Protein AF-A0A2E7TLQ9-F1 (afdb_monomer_lite)

Foldseek 3Di:
DQFDLVNDFFDADPNDGDHDDSVVSRVVSVVVRVVVVVCVVCVLVVQLVVQDDDPVVLVVQVVVCVVPVDCRNVVSSVVSCVVRPD

Sequence (86 aa):
MTYTKNDVAPKIVNGEPVELSDADKQIIADQWNANQEAAQANQWKHQRLAAYASVGDQLDMQYWDSVNGTRTWLDHVEAVKEAYPK

pLDDT: mean 95.08, std 4.11, range [73.81, 98.75]

Radius of gyration: 23.04 Å; chains: 1; bounding box: 39×17×68 Å

Secondary structure (DSSP, 8-state):
----GGG-PPEEETTEEEPPPHHHHHHHHHHHHHHHHHHHHHHHHHHHHHHSPPHHHHHHHHHHHHHHT--HHHHHHHHHHHHS--

Structure (mmCIF, N/CA/C/O backbone):
data_AF-A0A2E7TLQ9-F1
#
_entry.id   AF-A0A2E7TLQ9-F1
#
loop_
_atom_site.group_PDB
_atom_site.id
_atom_site.type_symbol
_atom_site.label_atom_id
_atom_site.label_alt_id
_atom_site.label_comp_id
_atom_site.label_asym_id
_atom_site.label_entity_id
_atom_site.label_seq_id
_atom_site.pdbx_PDB_ins_code
_atom_site.Cartn_x
_atom_site.Cartn_y
_atom_site.Cartn_z
_atom_site.occupancy
_atom_site.B_iso_or_equiv
_atom_site.auth_seq_id
_atom_site.auth_comp_id
_atom_site.auth_asym_id
_atom_site.auth_atom_id
_atom_site.pdbx_PDB_model_num
ATOM 1 N N . MET A 1 1 ? 9.874 -10.609 -10.970 1.00 73.81 1 MET A N 1
ATOM 2 C CA . MET A 1 1 ? 10.367 -10.933 -12.326 1.00 73.81 1 MET A CA 1
ATOM 3 C C . MET A 1 1 ? 11.366 -9.859 -12.702 1.00 73.81 1 MET A C 1
ATOM 5 O O . MET A 1 1 ? 11.089 -8.706 -12.403 1.00 73.81 1 MET A O 1
ATOM 9 N N . THR A 1 2 ? 12.513 -10.232 -13.262 1.00 89.62 2 THR A N 1
ATOM 10 C CA . THR A 1 2 ? 13.581 -9.292 -13.628 1.00 89.62 2 THR A CA 1
ATOM 11 C C . THR A 1 2 ? 13.595 -9.153 -15.141 1.00 89.62 2 THR A C 1
ATOM 13 O O . THR A 1 2 ? 13.643 -10.162 -15.839 1.00 89.62 2 THR A O 1
ATOM 16 N N . TYR A 1 3 ? 13.518 -7.922 -15.630 1.00 93.81 3 TYR A N 1
ATOM 17 C CA . TYR A 1 3 ? 13.593 -7.604 -17.049 1.00 93.81 3 TYR A CA 1
ATOM 18 C C . TYR A 1 3 ? 15.037 -7.677 -17.530 1.00 93.81 3 TYR A C 1
ATOM 20 O O . TYR A 1 3 ? 15.971 -7.283 -16.827 1.00 93.81 3 TYR A O 1
ATOM 28 N N . THR A 1 4 ? 15.201 -8.154 -18.752 1.00 96.00 4 THR A N 1
ATOM 29 C CA . THR A 1 4 ? 16.463 -8.250 -19.474 1.00 96.00 4 THR A CA 1
ATOM 30 C C . THR A 1 4 ? 16.376 -7.453 -20.771 1.00 96.00 4 THR A C 1
ATOM 32 O O . THR A 1 4 ? 15.291 -7.118 -21.246 1.00 96.00 4 THR A O 1
ATOM 35 N N . LYS A 1 5 ? 17.522 -7.198 -21.411 1.00 94.31 5 LYS A N 1
ATOM 36 C CA . LYS A 1 5 ? 17.560 -6.540 -22.727 1.00 94.31 5 LYS A CA 1
ATOM 37 C C . LYS A 1 5 ? 16.737 -7.263 -23.808 1.00 94.31 5 LYS A C 1
ATOM 39 O O . LYS A 1 5 ? 16.317 -6.626 -24.768 1.00 94.31 5 LYS A O 1
ATOM 44 N N . ASN A 1 6 ? 16.496 -8.569 -23.652 1.00 93.75 6 ASN A N 1
ATOM 45 C CA . ASN A 1 6 ? 15.709 -9.369 -24.597 1.00 93.75 6 ASN A CA 1
ATOM 46 C C . ASN A 1 6 ? 14.197 -9.131 -24.459 1.00 93.75 6 ASN A C 1
ATOM 48 O O . ASN A 1 6 ? 13.453 -9.453 -25.379 1.00 93.75 6 ASN A O 1
ATOM 52 N N . ASP A 1 7 ? 13.754 -8.553 -23.339 1.00 94.56 7 ASP A N 1
ATOM 53 C CA . ASP A 1 7 ? 12.351 -8.201 -23.103 1.00 94.56 7 ASP A CA 1
ATOM 54 C C . ASP A 1 7 ? 11.988 -6.835 -23.719 1.00 94.56 7 ASP A C 1
ATOM 56 O O . ASP A 1 7 ? 10.816 -6.458 -23.770 1.00 94.56 7 ASP A O 1
ATOM 60 N N . VAL A 1 8 ? 12.984 -6.073 -24.190 1.00 94.75 8 VAL A N 1
ATOM 61 C CA . VAL A 1 8 ? 12.793 -4.733 -24.754 1.00 94.75 8 VAL A CA 1
ATOM 62 C C . VAL A 1 8 ? 12.426 -4.815 -26.233 1.00 94.75 8 VAL A C 1
ATOM 64 O O . VAL A 1 8 ? 13.233 -5.217 -27.074 1.00 94.75 8 VAL A O 1
ATOM 67 N N . ALA A 1 9 ? 11.207 -4.381 -26.553 1.00 93.88 9 ALA A N 1
ATOM 68 C CA . ALA A 1 9 ? 10.711 -4.312 -27.921 1.00 93.88 9 ALA A CA 1
ATOM 69 C C . ALA A 1 9 ? 11.448 -3.242 -28.759 1.00 93.88 9 ALA A C 1
ATOM 71 O O . ALA A 1 9 ? 11.895 -2.225 -28.215 1.00 93.88 9 ALA A O 1
ATOM 72 N N . PRO A 1 10 ? 11.549 -3.428 -30.088 1.00 92.94 10 PRO A N 1
ATOM 73 C CA . PRO A 1 10 ? 12.087 -2.413 -30.986 1.00 92.94 10 PRO A CA 1
ATOM 74 C C . PRO A 1 10 ? 11.238 -1.137 -30.981 1.00 92.94 10 PRO A C 1
ATOM 76 O O . PRO A 1 10 ? 10.037 -1.146 -30.69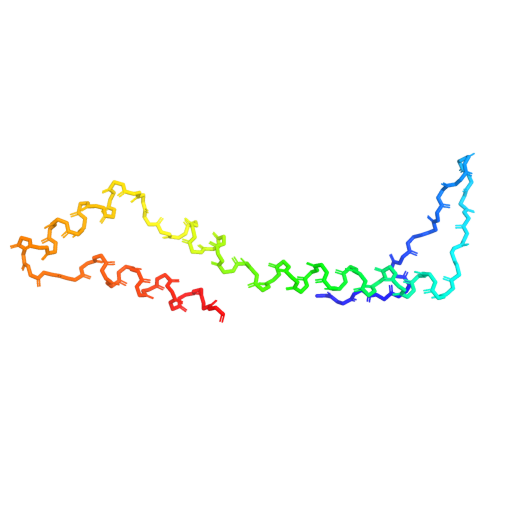8 1.00 92.94 10 PRO A O 1
ATOM 79 N N . LYS A 1 11 ? 11.868 -0.015 -31.329 1.00 92.31 11 LYS A N 1
ATOM 80 C CA . LYS A 1 11 ? 11.192 1.280 -31.432 1.00 92.31 11 LYS A CA 1
ATOM 81 C C . LYS A 1 11 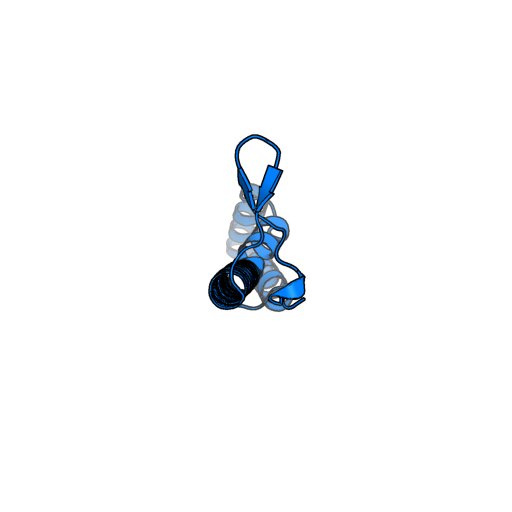? 10.443 1.361 -32.757 1.00 92.31 11 LYS A C 1
ATOM 83 O O . LYS A 1 11 ? 11.016 1.072 -33.796 1.00 92.31 11 LYS A O 1
ATOM 88 N N . ILE A 1 12 ? 9.207 1.852 -32.754 1.00 92.56 12 ILE A N 1
ATOM 89 C CA . ILE A 1 12 ? 8.484 2.138 -34.000 1.00 92.56 12 ILE A CA 1
ATOM 90 C C . ILE A 1 12 ? 8.797 3.562 -34.468 1.00 92.56 12 ILE A C 1
ATOM 92 O O . ILE A 1 12 ? 8.602 4.526 -33.723 1.00 92.56 12 ILE A O 1
ATOM 96 N N . VAL A 1 13 ? 9.274 3.706 -35.705 1.00 91.75 13 VAL A N 1
ATOM 97 C CA . VAL A 1 13 ? 9.525 4.998 -36.359 1.00 91.75 13 VAL A CA 1
ATOM 98 C C . VAL A 1 13 ? 8.837 4.983 -37.718 1.00 91.75 13 VAL A C 1
ATOM 100 O O . VAL A 1 13 ? 9.175 4.179 -38.576 1.00 91.75 13 VAL A O 1
ATOM 103 N N . ASN A 1 14 ? 7.853 5.863 -37.918 1.00 92.56 14 ASN A N 1
ATOM 104 C CA . ASN A 1 14 ? 7.054 5.934 -39.152 1.00 92.56 14 ASN A CA 1
ATOM 105 C C . ASN A 1 14 ? 6.382 4.602 -39.552 1.00 92.56 14 ASN A C 1
ATOM 107 O O . ASN A 1 14 ? 6.195 4.337 -40.733 1.00 92.56 14 ASN A O 1
ATOM 111 N N . GLY A 1 15 ? 6.015 3.772 -38.572 1.00 92.06 15 GLY A N 1
ATOM 112 C CA . GLY A 1 15 ? 5.393 2.464 -38.804 1.00 92.06 15 GLY A CA 1
ATOM 113 C C . GLY A 1 15 ? 6.381 1.313 -39.007 1.00 92.06 15 GLY A C 1
ATOM 114 O O . GLY A 1 15 ? 5.962 0.163 -38.945 1.00 92.06 15 GLY A O 1
ATOM 115 N N . GLU A 1 16 ? 7.676 1.600 -39.152 1.00 92.94 16 GLU A N 1
ATOM 116 C CA . GLU A 1 16 ? 8.717 0.581 -39.284 1.00 92.94 16 GLU A CA 1
ATOM 117 C C . GLU A 1 16 ? 9.385 0.296 -37.929 1.00 92.94 16 GLU A C 1
ATOM 119 O O . GLU A 1 16 ? 9.689 1.236 -37.177 1.00 92.94 16 GLU A O 1
ATOM 124 N N . PRO A 1 17 ? 9.628 -0.981 -37.584 1.00 93.88 17 PRO A N 1
ATOM 125 C CA . PRO A 1 17 ? 10.402 -1.340 -36.409 1.00 93.88 17 PRO A CA 1
ATOM 126 C C . PRO A 1 17 ? 11.884 -1.033 -36.639 1.00 93.88 17 PRO A C 1
ATOM 128 O O . PRO A 1 17 ? 12.516 -1.510 -37.578 1.00 93.88 17 PRO A O 1
ATOM 131 N N . VAL A 1 18 ? 12.450 -0.243 -35.738 1.00 93.25 18 VAL A N 1
ATOM 132 C CA . VAL A 1 18 ? 13.868 0.087 -35.676 1.00 93.25 18 VAL A CA 1
ATOM 133 C C . VAL A 1 18 ? 14.443 -0.560 -34.425 1.00 93.25 18 VAL A C 1
ATOM 135 O O . VAL A 1 18 ? 14.041 -0.250 -33.298 1.00 93.25 18 VAL A O 1
ATOM 138 N N . GLU A 1 19 ? 15.392 -1.469 -34.631 1.00 92.38 19 GLU A N 1
ATOM 139 C CA . GLU A 1 19 ? 16.106 -2.126 -33.542 1.00 92.38 19 GLU A CA 1
ATOM 140 C C . GLU A 1 19 ? 16.899 -1.111 -32.716 1.00 92.38 19 GLU A C 1
ATOM 142 O O . GLU A 1 19 ? 17.614 -0.256 -33.243 1.00 92.38 19 GLU A O 1
ATOM 147 N N . LEU A 1 20 ? 16.764 -1.224 -31.398 1.00 92.38 20 LEU A N 1
ATOM 148 C CA . LEU A 1 20 ? 17.549 -0.454 -30.442 1.00 92.38 20 LEU A CA 1
ATOM 149 C C . LEU A 1 20 ? 18.933 -1.084 -30.271 1.00 92.38 20 LEU A C 1
ATOM 151 O O . LEU A 1 20 ? 19.086 -2.301 -30.407 1.00 92.38 20 LEU A O 1
ATOM 155 N N . SER A 1 21 ? 19.930 -0.265 -29.930 1.00 94.88 21 SER A N 1
ATOM 156 C CA . SER A 1 21 ? 21.251 -0.789 -29.586 1.00 94.88 21 SER A CA 1
ATOM 157 C C . SER A 1 21 ? 21.176 -1.651 -28.321 1.00 94.88 21 SER A C 1
ATOM 159 O O . SER A 1 21 ? 20.326 -1.438 -27.454 1.00 94.88 21 SER A O 1
ATOM 161 N N . ASP A 1 22 ? 22.095 -2.607 -28.178 1.00 94.62 22 ASP A N 1
ATOM 162 C CA . ASP A 1 22 ? 22.183 -3.441 -26.972 1.00 94.62 22 ASP A CA 1
ATOM 163 C C . ASP A 1 22 ? 22.364 -2.604 -25.695 1.00 94.62 22 ASP A C 1
ATOM 165 O O . ASP A 1 22 ? 21.827 -2.960 -24.645 1.00 94.62 22 ASP A O 1
ATOM 169 N N . ALA A 1 23 ? 23.082 -1.480 -25.794 1.00 95.19 23 ALA A N 1
ATOM 170 C CA . ALA A 1 23 ? 23.267 -0.545 -24.690 1.00 95.19 23 ALA A CA 1
ATOM 171 C C . ALA A 1 23 ? 21.945 0.136 -24.298 1.00 95.19 23 ALA A C 1
ATOM 173 O O . ALA A 1 23 ? 21.604 0.169 -23.117 1.00 95.19 23 ALA A O 1
ATOM 174 N N . ASP A 1 24 ? 21.164 0.608 -25.274 1.00 95.75 24 ASP A N 1
ATOM 175 C CA . ASP A 1 24 ? 19.866 1.244 -25.010 1.00 95.75 24 ASP A CA 1
ATOM 176 C C . ASP A 1 24 ? 18.858 0.246 -24.431 1.00 95.75 24 ASP A C 1
ATOM 178 O O . ASP A 1 24 ? 18.145 0.562 -23.478 1.00 95.75 24 ASP A O 1
ATOM 182 N N . LYS A 1 25 ? 18.823 -0.985 -24.962 1.00 96.44 25 LYS A N 1
ATOM 183 C CA . LYS A 1 25 ? 17.969 -2.057 -24.427 1.00 96.44 25 LYS A CA 1
ATOM 184 C C . LYS A 1 25 ? 18.327 -2.381 -22.977 1.00 96.44 25 LYS A C 1
ATOM 186 O O . LYS A 1 25 ? 17.428 -2.567 -22.162 1.00 96.44 25 LYS A O 1
ATOM 191 N N . GLN A 1 26 ? 19.617 -2.414 -22.636 1.00 96.38 26 GLN A N 1
ATOM 192 C CA . GLN A 1 26 ? 20.038 -2.641 -21.254 1.00 96.38 26 GLN A CA 1
ATOM 193 C C . GLN A 1 26 ? 19.577 -1.509 -20.327 1.00 96.38 26 GLN A C 1
ATOM 195 O O . GLN A 1 26 ? 18.985 -1.789 -19.289 1.00 96.38 26 GLN A O 1
ATOM 200 N N . ILE A 1 27 ? 19.749 -0.246 -20.732 1.00 96.25 27 ILE A N 1
ATOM 201 C CA . ILE A 1 27 ? 19.286 0.916 -19.955 1.00 96.25 27 ILE A CA 1
ATOM 202 C C . ILE A 1 27 ? 17.773 0.844 -19.701 1.00 96.25 27 ILE A C 1
ATOM 204 O O . ILE A 1 27 ? 17.320 1.102 -18.588 1.00 96.25 27 ILE A O 1
ATOM 208 N N . ILE A 1 28 ? 16.983 0.479 -20.714 1.00 95.88 28 ILE A N 1
ATOM 209 C CA . ILE A 1 28 ? 15.524 0.354 -20.582 1.00 95.88 28 ILE A CA 1
ATOM 210 C C . ILE A 1 28 ? 15.153 -0.782 -19.620 1.00 95.88 28 ILE A C 1
ATOM 212 O O . ILE A 1 28 ? 14.299 -0.591 -18.753 1.00 95.88 28 ILE A O 1
ATOM 216 N N . ALA A 1 29 ? 15.801 -1.944 -19.733 1.00 96.25 29 ALA A N 1
ATOM 217 C CA . ALA A 1 29 ? 15.569 -3.065 -18.826 1.00 96.25 29 ALA A CA 1
ATOM 218 C C . ALA A 1 29 ? 15.908 -2.700 -17.368 1.00 96.25 29 ALA A C 1
ATOM 220 O O . ALA A 1 29 ? 15.124 -2.987 -16.461 1.00 96.25 29 ALA A O 1
ATOM 221 N N . ASP A 1 30 ? 17.025 -2.001 -17.144 1.00 96.06 30 ASP A N 1
ATOM 222 C CA . ASP A 1 30 ? 17.428 -1.513 -15.822 1.00 96.06 30 ASP A CA 1
ATOM 223 C C . ASP A 1 30 ? 16.406 -0.513 -15.259 1.00 96.06 30 ASP A C 1
ATOM 225 O O . ASP A 1 30 ? 16.018 -0.608 -14.094 1.00 96.06 30 ASP A O 1
ATOM 229 N N . GLN A 1 31 ? 15.896 0.400 -16.091 1.00 95.81 31 GLN A N 1
ATOM 230 C CA . GLN A 1 31 ? 14.828 1.327 -15.701 1.00 95.81 31 GLN A CA 1
ATOM 231 C C . GLN A 1 31 ? 13.532 0.599 -15.320 1.00 95.81 31 GLN A C 1
ATOM 233 O O . GLN A 1 31 ? 12.889 0.965 -14.335 1.00 95.81 31 GLN A O 1
ATOM 238 N N . TRP A 1 32 ? 13.130 -0.436 -16.063 1.00 95.38 32 TRP A N 1
ATOM 239 C CA . TRP A 1 32 ? 11.952 -1.242 -15.723 1.00 95.38 32 TRP A CA 1
ATOM 240 C C . TRP A 1 32 ? 12.119 -1.974 -14.393 1.00 95.38 32 TRP A C 1
ATOM 242 O O . TRP A 1 32 ? 11.198 -1.954 -13.574 1.00 95.38 32 TRP A O 1
ATOM 252 N N . ASN A 1 33 ? 13.294 -2.560 -14.150 1.00 94.81 33 ASN A N 1
ATOM 253 C CA . ASN A 1 33 ? 13.622 -3.192 -12.873 1.00 94.81 33 ASN A CA 1
ATOM 254 C C . ASN A 1 33 ? 13.571 -2.181 -11.721 1.00 94.81 33 ASN A C 1
ATOM 256 O O . ASN A 1 33 ? 12.873 -2.424 -10.740 1.00 94.81 33 ASN A O 1
ATOM 260 N N . ALA A 1 34 ? 14.205 -1.015 -11.873 1.00 93.69 34 ALA A N 1
ATOM 261 C CA . ALA A 1 34 ? 14.191 0.038 -10.858 1.00 93.69 34 ALA A CA 1
ATOM 262 C C . ALA A 1 34 ? 12.764 0.519 -10.535 1.00 93.69 34 ALA A C 1
ATOM 264 O O . ALA A 1 34 ? 12.401 0.677 -9.369 1.00 93.69 34 ALA A O 1
ATOM 265 N N . ASN A 1 35 ? 11.916 0.695 -11.553 1.00 91.69 35 ASN A N 1
ATOM 266 C CA . ASN A 1 35 ? 10.512 1.067 -11.358 1.00 91.69 35 ASN A CA 1
ATOM 267 C C . ASN A 1 35 ? 9.721 -0.020 -10.617 1.00 91.69 35 ASN A C 1
ATOM 269 O O . ASN A 1 35 ? 8.883 0.286 -9.770 1.00 91.69 35 ASN A O 1
ATOM 273 N N . GLN A 1 36 ? 9.987 -1.289 -10.917 1.00 90.69 36 GLN A N 1
ATOM 274 C CA . GLN A 1 36 ? 9.334 -2.428 -10.272 1.00 90.69 36 GLN A CA 1
ATOM 275 C C . GLN A 1 36 ? 9.788 -2.630 -8.830 1.00 90.69 36 GLN A C 1
ATOM 277 O O . GLN A 1 36 ? 8.971 -2.945 -7.966 1.00 90.69 36 GLN A O 1
ATOM 282 N N . GLU A 1 37 ? 11.067 -2.422 -8.543 1.00 89.00 37 GLU A N 1
ATOM 283 C CA . GLU A 1 37 ? 11.589 -2.397 -7.178 1.00 89.00 37 GLU A CA 1
ATOM 284 C C . GLU A 1 37 ? 10.972 -1.242 -6.385 1.00 89.00 37 GLU A C 1
ATOM 286 O O . GLU A 1 37 ? 10.483 -1.448 -5.275 1.00 89.00 37 GLU A O 1
ATOM 291 N N . ALA A 1 38 ? 10.889 -0.045 -6.976 1.00 86.94 38 ALA A N 1
ATOM 292 C CA . ALA A 1 38 ? 10.241 1.105 -6.351 1.00 86.94 38 ALA A CA 1
ATOM 293 C C . ALA A 1 38 ? 8.741 0.871 -6.087 1.00 86.94 38 ALA A C 1
ATOM 295 O O . ALA A 1 38 ? 8.219 1.292 -5.047 1.00 86.94 38 ALA A O 1
ATOM 296 N N . ALA A 1 39 ? 8.043 0.183 -6.996 1.00 85.44 39 ALA A N 1
ATOM 297 C CA . ALA A 1 39 ? 6.649 -0.209 -6.811 1.00 85.44 39 ALA A CA 1
ATOM 298 C C . ALA A 1 39 ? 6.495 -1.221 -5.662 1.00 85.44 39 ALA A C 1
ATOM 300 O O . ALA A 1 39 ? 5.650 -1.031 -4.785 1.00 85.44 39 ALA A O 1
ATOM 301 N N . GLN A 1 40 ? 7.348 -2.249 -5.615 1.00 85.88 40 GLN A N 1
ATOM 302 C CA . GLN A 1 40 ? 7.347 -3.264 -4.555 1.00 85.88 40 GLN A CA 1
ATOM 303 C C . GLN A 1 40 ? 7.687 -2.672 -3.183 1.00 85.88 40 GLN A C 1
ATOM 305 O O . GLN A 1 40 ? 6.973 -2.927 -2.214 1.00 85.88 40 GLN A O 1
ATOM 310 N N . ALA A 1 41 ? 8.688 -1.791 -3.103 1.00 85.44 41 ALA A N 1
ATOM 311 C CA . ALA A 1 41 ? 9.078 -1.109 -1.867 1.00 85.44 41 ALA A CA 1
ATOM 312 C C . ALA A 1 41 ? 7.941 -0.271 -1.247 1.00 85.44 41 ALA A C 1
ATOM 314 O O . ALA A 1 41 ? 7.960 0.045 -0.057 1.00 85.44 41 ALA A O 1
ATOM 315 N N . ASN A 1 42 ? 6.932 0.097 -2.042 1.00 88.75 42 ASN A N 1
ATOM 316 C CA . ASN A 1 42 ? 5.759 0.841 -1.590 1.00 88.75 42 ASN A CA 1
ATOM 317 C C . ASN A 1 42 ? 4.471 0.005 -1.560 1.00 88.75 42 ASN A C 1
ATOM 319 O O . ASN A 1 42 ? 3.437 0.518 -1.126 1.00 88.75 42 ASN A O 1
ATOM 323 N N . GLN A 1 43 ? 4.510 -1.266 -1.966 1.00 92.88 43 GLN A N 1
ATOM 324 C CA . GLN A 1 43 ? 3.328 -2.126 -2.062 1.00 92.88 43 GLN A CA 1
ATOM 325 C C . GLN A 1 43 ? 2.612 -2.275 -0.712 1.00 92.88 43 GLN A C 1
ATOM 327 O O . GLN A 1 43 ? 1.380 -2.217 -0.657 1.00 92.88 43 GLN A O 1
ATOM 332 N N . TRP A 1 44 ? 3.373 -2.356 0.385 1.00 94.12 44 TRP A N 1
ATOM 333 C CA . TRP A 1 44 ? 2.835 -2.437 1.746 1.00 94.12 44 TRP A CA 1
ATOM 334 C C . TRP A 1 44 ? 1.904 -1.264 2.085 1.00 94.12 44 TRP A C 1
ATOM 336 O O . TRP A 1 44 ? 0.952 -1.434 2.843 1.00 94.12 44 TRP A O 1
ATOM 346 N N . LYS A 1 45 ? 2.118 -0.067 1.514 1.00 95.19 45 LYS A N 1
ATOM 347 C CA . LYS A 1 45 ? 1.253 1.102 1.763 1.00 95.19 45 LYS A CA 1
ATOM 348 C C . LYS A 1 45 ? -0.157 0.852 1.249 1.00 95.19 45 LYS A C 1
ATOM 350 O O . LYS A 1 45 ? -1.123 1.103 1.965 1.00 95.19 45 LYS A O 1
ATOM 355 N N . HIS A 1 46 ? -0.263 0.339 0.025 1.00 94.81 46 HIS A N 1
ATOM 356 C CA . HIS A 1 46 ? -1.544 0.031 -0.603 1.00 94.81 46 HIS A CA 1
ATOM 357 C C . HIS A 1 46 ? -2.239 -1.139 0.090 1.00 94.81 46 HIS A C 1
ATOM 359 O O . HIS A 1 46 ? -3.438 -1.068 0.341 1.00 94.81 46 HIS A O 1
ATOM 365 N N . GLN A 1 47 ? -1.484 -2.174 0.464 1.00 97.12 47 GLN A N 1
ATOM 366 C CA . GLN A 1 47 ? -2.028 -3.323 1.188 1.00 97.12 47 GLN A CA 1
ATOM 367 C C . GLN A 1 47 ? -2.572 -2.929 2.565 1.00 97.12 47 GLN A C 1
ATOM 369 O O . GLN A 1 47 ? -3.700 -3.281 2.896 1.00 97.12 47 GLN A O 1
ATOM 374 N N . ARG A 1 48 ? -1.830 -2.124 3.338 1.00 97.69 48 ARG A N 1
ATOM 375 C CA . ARG A 1 48 ? -2.324 -1.606 4.623 1.00 97.69 48 ARG A CA 1
ATOM 376 C C . ARG A 1 48 ? -3.548 -0.719 4.445 1.00 97.69 48 ARG A C 1
ATOM 378 O O . ARG A 1 48 ? -4.507 -0.883 5.184 1.00 97.69 48 ARG A O 1
ATOM 385 N N . LEU A 1 49 ? -3.538 0.189 3.465 1.00 96.94 49 LEU A N 1
ATOM 386 C CA . LEU A 1 49 ? -4.689 1.052 3.181 1.00 96.94 49 LEU A CA 1
ATOM 387 C C . LEU A 1 49 ? -5.955 0.236 2.882 1.00 96.94 49 LEU A C 1
ATOM 389 O O . LEU A 1 49 ? -7.022 0.596 3.360 1.00 96.94 49 LEU A O 1
ATOM 393 N N . ALA A 1 50 ? -5.825 -0.856 2.125 1.00 97.31 50 ALA A N 1
ATOM 394 C CA . ALA A 1 50 ? -6.936 -1.749 1.808 1.00 97.31 50 ALA A CA 1
ATOM 395 C C . ALA A 1 50 ? -7.377 -2.626 2.994 1.00 97.31 50 ALA A C 1
ATOM 397 O O . ALA A 1 50 ? -8.538 -3.018 3.056 1.00 97.31 50 ALA A O 1
ATOM 398 N N . ALA A 1 51 ? -6.463 -2.956 3.911 1.00 98.31 51 ALA A N 1
ATOM 399 C CA . ALA A 1 51 ? -6.732 -3.831 5.052 1.00 98.31 51 ALA A CA 1
ATOM 400 C C . ALA A 1 51 ? -7.217 -3.095 6.308 1.00 98.31 51 ALA A C 1
ATOM 402 O O . ALA A 1 51 ? -7.821 -3.707 7.189 1.00 98.31 51 ALA A O 1
ATOM 403 N N . TYR A 1 52 ? -6.947 -1.795 6.429 1.00 98.44 52 TYR A N 1
ATOM 404 C CA . TYR A 1 52 ? -7.502 -1.006 7.518 1.00 98.44 52 TYR A CA 1
ATOM 405 C C . TYR A 1 52 ? -9.034 -0.966 7.434 1.00 98.44 52 TYR A C 1
ATOM 407 O O . TYR A 1 52 ? -9.605 -0.816 6.355 1.00 98.44 52 TYR A O 1
ATOM 415 N N . ALA A 1 53 ? -9.696 -1.041 8.593 1.00 98.38 53 ALA A N 1
ATOM 416 C CA . ALA A 1 53 ? -11.117 -0.744 8.698 1.00 98.38 53 ALA A CA 1
ATOM 417 C C . ALA A 1 53 ? -11.390 0.704 8.257 1.00 98.38 53 ALA A C 1
ATOM 419 O O . ALA A 1 53 ? -10.467 1.525 8.157 1.00 98.38 53 ALA A O 1
ATOM 420 N N . SER A 1 54 ? -12.656 1.042 8.012 1.00 98.31 54 SER A N 1
ATOM 421 C CA . SER A 1 54 ? -13.008 2.409 7.631 1.00 98.31 54 SER A CA 1
ATOM 422 C C . SER A 1 54 ? -12.567 3.409 8.709 1.00 98.31 54 SER A C 1
ATOM 424 O O . SER A 1 54 ? -12.402 3.061 9.879 1.00 98.31 54 SER A O 1
ATOM 426 N N . VAL A 1 55 ? -12.363 4.675 8.332 1.00 97.88 55 VAL A N 1
ATOM 427 C CA . VAL A 1 55 ? -11.971 5.710 9.306 1.00 97.88 55 VAL A CA 1
ATOM 428 C C . VAL A 1 55 ? -13.012 5.834 10.425 1.00 97.88 55 VAL A C 1
ATOM 430 O O . VAL A 1 55 ? -12.625 6.008 11.574 1.00 97.88 55 VAL A O 1
ATOM 433 N N . GLY A 1 56 ? -14.306 5.688 10.112 1.00 98.50 56 GLY A N 1
ATOM 434 C CA . GLY A 1 56 ? -15.382 5.692 11.108 1.00 98.50 56 GLY A CA 1
ATOM 435 C C . GLY A 1 56 ? -15.226 4.564 12.125 1.00 98.50 56 GLY A C 1
ATOM 436 O O . GLY A 1 56 ? -15.131 4.837 13.317 1.00 98.50 56 GLY A O 1
ATOM 437 N N . ASP A 1 57 ? -15.071 3.324 11.654 1.00 98.69 57 ASP A N 1
ATOM 438 C CA . ASP A 1 57 ? -14.875 2.166 12.538 1.00 98.69 57 ASP A CA 1
ATOM 439 C C . ASP A 1 57 ? -13.612 2.320 13.392 1.00 98.69 57 ASP A C 1
ATOM 441 O O . ASP A 1 57 ? -13.593 1.971 14.568 1.00 98.69 57 ASP A O 1
ATOM 445 N N . GLN A 1 58 ? -12.537 2.875 12.824 1.00 98.62 58 GLN A N 1
ATOM 446 C CA . GLN A 1 58 ? -11.304 3.124 13.569 1.00 98.62 58 GLN A CA 1
ATOM 447 C C . GLN A 1 58 ? -11.456 4.183 14.660 1.00 98.62 58 GLN A C 1
ATOM 449 O O . GLN A 1 58 ? -10.808 4.071 15.703 1.00 98.62 58 GLN A O 1
ATOM 454 N N . LEU A 1 59 ? -12.264 5.218 14.435 1.00 98.75 59 LEU A N 1
ATOM 455 C CA . LEU A 1 59 ? -12.564 6.219 15.457 1.00 98.75 59 LEU A CA 1
ATOM 456 C C . LEU A 1 59 ? -13.450 5.625 16.557 1.00 98.75 59 LEU A C 1
ATOM 458 O O . LEU A 1 59 ? -13.164 5.840 17.735 1.00 98.75 59 LEU A O 1
ATOM 462 N N . ASP A 1 60 ? -14.446 4.819 16.190 1.00 98.75 60 ASP A N 1
ATOM 463 C CA . ASP A 1 60 ? -15.308 4.117 17.145 1.00 98.75 60 ASP A CA 1
ATOM 464 C C . ASP A 1 60 ? -14.514 3.127 18.006 1.00 98.75 60 ASP A C 1
ATOM 466 O O . ASP A 1 60 ? -14.686 3.098 19.225 1.00 98.75 60 ASP A O 1
ATOM 470 N N . MET A 1 61 ? -13.586 2.367 17.412 1.00 98.75 61 MET A N 1
ATOM 471 C CA . MET A 1 61 ? -12.689 1.482 18.163 1.00 98.75 61 MET A CA 1
ATOM 472 C C . MET A 1 61 ? -11.854 2.259 19.189 1.00 98.75 61 MET A C 1
ATOM 474 O O . MET A 1 61 ? -11.782 1.849 20.344 1.00 98.75 61 MET A O 1
ATOM 478 N N . GLN A 1 62 ? -11.267 3.402 18.809 1.00 98.69 62 GLN A N 1
ATOM 479 C CA . GLN A 1 62 ? -10.487 4.238 19.735 1.00 98.69 62 GLN A CA 1
ATOM 480 C C . GLN A 1 62 ? -11.343 4.810 20.866 1.00 98.69 62 GLN A C 1
ATOM 482 O O . GLN A 1 62 ? -10.902 4.855 22.016 1.00 98.69 62 GLN A O 1
ATOM 487 N N . TYR A 1 63 ? -12.564 5.248 20.552 1.00 98.56 63 TYR A N 1
ATOM 488 C CA . TYR A 1 63 ? -13.499 5.729 21.560 1.00 98.56 63 TYR A CA 1
ATOM 489 C C . TYR A 1 63 ? -13.811 4.629 22.578 1.00 98.56 63 TYR A C 1
ATOM 491 O O . TYR A 1 63 ? -13.633 4.833 23.779 1.00 98.56 63 TYR A O 1
ATOM 499 N N . TRP A 1 64 ? -14.209 3.444 22.112 1.00 98.56 64 TRP A N 1
ATOM 500 C CA . TRP A 1 64 ? -14.542 2.334 23.002 1.00 98.56 64 TRP A CA 1
ATOM 501 C C . TRP A 1 64 ? -13.336 1.802 23.775 1.00 98.56 64 TRP A C 1
ATOM 503 O O . TRP A 1 64 ? -13.491 1.463 24.946 1.00 98.56 64 TRP A O 1
ATOM 513 N N . ASP A 1 65 ? -12.139 1.815 23.187 1.00 98.69 65 ASP A N 1
ATOM 514 C CA . ASP A 1 65 ? -10.893 1.521 23.900 1.00 98.69 65 ASP A CA 1
ATOM 515 C C . ASP A 1 65 ? -10.660 2.496 25.060 1.00 98.69 65 ASP A C 1
ATOM 517 O O . ASP A 1 65 ? -10.317 2.067 26.163 1.00 98.69 65 ASP A O 1
ATOM 521 N N . SER A 1 66 ? -10.945 3.788 24.869 1.00 98.25 66 SER A N 1
ATOM 522 C CA . SER A 1 66 ? -10.879 4.780 25.948 1.00 98.25 66 SER A CA 1
ATOM 523 C C . SER A 1 66 ? -11.951 4.586 27.024 1.00 98.25 66 SER A C 1
ATOM 525 O O . SER A 1 66 ? -11.686 4.893 28.185 1.00 98.25 66 SER A O 1
ATOM 527 N N . VAL A 1 67 ? -13.160 4.143 26.666 1.00 98.56 67 VAL A N 1
ATOM 528 C CA . VAL A 1 67 ? -14.258 3.940 27.630 1.00 98.56 67 VAL A CA 1
ATOM 529 C C . VAL A 1 67 ? -14.061 2.657 28.437 1.00 98.56 67 VAL A C 1
ATOM 531 O O . VAL A 1 67 ? -14.309 2.643 29.642 1.00 98.56 67 VAL A O 1
ATOM 534 N N . ASN A 1 68 ? -13.600 1.588 27.786 1.00 98.25 68 ASN A N 1
ATOM 535 C CA . ASN A 1 68 ? -13.577 0.240 28.354 1.00 98.25 68 ASN A CA 1
ATOM 536 C C . ASN A 1 68 ? -12.183 -0.210 28.814 1.00 98.25 68 ASN A C 1
ATOM 538 O O . ASN A 1 68 ? -12.061 -1.273 29.421 1.00 98.25 68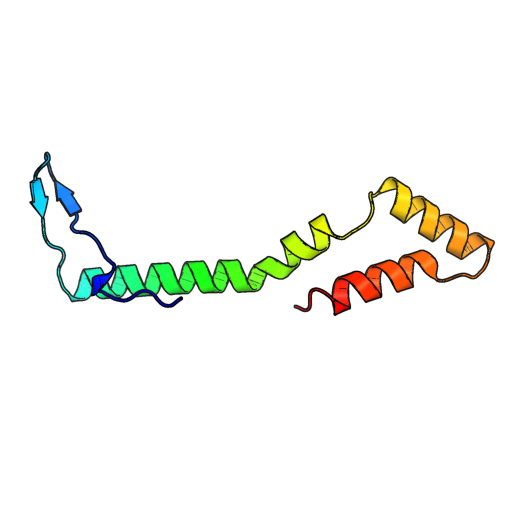 ASN A O 1
ATOM 542 N N . GLY A 1 69 ? -11.128 0.556 28.517 1.00 97.75 69 GLY A N 1
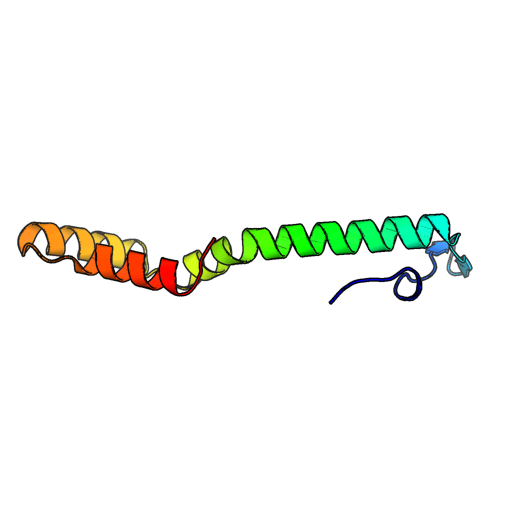ATOM 543 C CA . GLY A 1 69 ? -9.746 0.141 28.774 1.00 97.75 69 GLY A CA 1
ATOM 544 C C . GLY A 1 69 ? -9.299 -1.028 27.892 1.00 97.75 69 GLY A C 1
ATOM 545 O O . GLY A 1 69 ? -8.447 -1.817 28.301 1.00 97.75 69 GLY A O 1
ATOM 546 N N . THR A 1 70 ? -9.897 -1.168 26.708 1.00 98.31 70 THR A N 1
ATOM 547 C CA . THR A 1 70 ? -9.548 -2.195 25.718 1.00 98.31 70 THR A CA 1
ATOM 548 C C . THR A 1 70 ? -8.473 -1.692 24.747 1.00 98.31 70 THR A C 1
ATOM 550 O O . THR A 1 70 ? -8.003 -0.558 24.852 1.00 98.31 70 THR A O 1
ATOM 553 N N . ARG A 1 71 ? -8.022 -2.560 23.832 1.00 98.44 71 ARG A N 1
ATOM 554 C CA . ARG A 1 71 ? -6.967 -2.270 22.842 1.00 98.44 71 ARG A CA 1
ATOM 555 C C . ARG A 1 71 ? -7.365 -2.642 21.413 1.00 98.44 71 ARG A C 1
ATOM 557 O O . ARG A 1 71 ? -6.504 -2.848 20.569 1.00 98.44 71 ARG A O 1
ATOM 564 N N . THR A 1 72 ? -8.657 -2.726 21.128 1.00 98.44 72 THR A N 1
ATOM 565 C CA . THR A 1 72 ? -9.198 -3.193 19.846 1.00 98.44 72 THR A CA 1
ATOM 566 C C . THR A 1 72 ? -8.595 -2.453 18.650 1.00 98.44 72 THR A C 1
ATOM 568 O O . THR A 1 72 ? -8.189 -3.080 17.674 1.00 98.44 72 THR A O 1
ATOM 571 N N . TRP A 1 73 ? -8.487 -1.122 18.723 1.00 98.62 73 TRP A N 1
ATOM 572 C CA . TRP A 1 73 ? -7.887 -0.318 17.659 1.00 98.62 73 TRP A CA 1
ATOM 573 C C . TRP A 1 73 ? -6.396 -0.619 17.492 1.00 98.62 73 TRP A C 1
ATOM 575 O O . TRP A 1 73 ? -5.902 -0.739 16.369 1.00 98.62 73 TRP A O 1
ATOM 585 N N . LEU A 1 74 ? -5.678 -0.738 18.609 1.00 98.56 74 LEU A N 1
ATOM 586 C CA . LEU A 1 74 ? -4.244 -0.999 18.605 1.00 98.56 74 LEU A CA 1
ATOM 587 C C . LEU A 1 74 ? -3.943 -2.390 18.043 1.00 98.56 74 LEU A C 1
ATOM 589 O O . LEU A 1 74 ? -3.129 -2.500 17.129 1.00 98.56 74 LEU A O 1
ATOM 593 N N . ASP A 1 75 ? -4.661 -3.409 18.507 1.00 98.75 75 ASP A N 1
ATOM 594 C CA . ASP A 1 75 ? -4.523 -4.791 18.051 1.00 98.75 75 ASP A CA 1
ATOM 595 C C . ASP A 1 75 ? -4.862 -4.906 16.551 1.00 98.75 75 ASP A C 1
ATOM 597 O O . ASP A 1 75 ? -4.144 -5.563 15.796 1.00 98.75 75 ASP A O 1
ATOM 601 N N . HIS A 1 76 ? -5.893 -4.191 16.073 1.00 98.62 76 HIS A N 1
ATOM 602 C CA . HIS A 1 76 ? -6.225 -4.112 14.643 1.00 98.62 76 HIS A CA 1
ATOM 603 C C . HIS A 1 76 ? -5.080 -3.509 13.815 1.00 98.62 76 HIS A C 1
ATOM 605 O O . HIS A 1 76 ? -4.696 -4.042 12.771 1.00 98.62 76 HIS A O 1
ATOM 611 N N . VAL A 1 77 ? -4.496 -2.398 14.275 1.00 98.50 77 VAL A N 1
ATOM 612 C CA . VAL A 1 77 ? -3.364 -1.756 13.590 1.00 98.50 77 VAL A CA 1
ATOM 613 C C . VAL A 1 77 ? -2.121 -2.647 13.610 1.00 98.50 77 VAL A C 1
ATOM 615 O O . VAL A 1 77 ? -1.413 -2.715 12.603 1.00 98.50 77 VAL A O 1
ATOM 618 N N . GLU A 1 78 ? -1.833 -3.310 14.729 1.00 98.62 78 GLU A N 1
ATOM 619 C CA . GLU A 1 78 ? -0.712 -4.245 14.862 1.00 98.62 78 GLU A CA 1
ATOM 620 C C . GLU A 1 78 ? -0.867 -5.420 13.893 1.00 98.62 78 GLU A C 1
ATOM 622 O O . GLU A 1 78 ? 0.038 -5.645 13.089 1.00 98.62 78 GLU A O 1
ATOM 627 N N . ALA A 1 79 ? -2.042 -6.055 13.850 1.00 98.56 79 ALA A N 1
ATOM 628 C CA . ALA A 1 79 ? -2.335 -7.152 12.929 1.00 98.56 79 ALA A CA 1
ATOM 629 C C . ALA A 1 79 ? -2.156 -6.749 11.452 1.00 98.56 79 ALA A C 1
ATOM 631 O O . ALA A 1 79 ? -1.529 -7.470 10.675 1.00 98.56 79 ALA A O 1
ATOM 632 N N . VAL A 1 80 ? -2.633 -5.562 11.049 1.00 98.44 80 VAL A N 1
ATOM 633 C CA . VAL A 1 80 ? -2.436 -5.050 9.678 1.00 98.44 80 VAL A CA 1
ATOM 634 C C . VAL A 1 80 ? -0.952 -4.808 9.374 1.00 98.44 80 VAL A C 1
ATOM 636 O O . VAL A 1 80 ? -0.490 -5.048 8.256 1.00 98.44 80 VAL A O 1
ATOM 639 N N . LYS A 1 81 ? -0.172 -4.321 10.344 1.00 97.81 81 LYS A N 1
ATOM 640 C CA . LYS A 1 81 ? 1.263 -4.067 10.153 1.00 97.81 81 LYS A CA 1
ATOM 641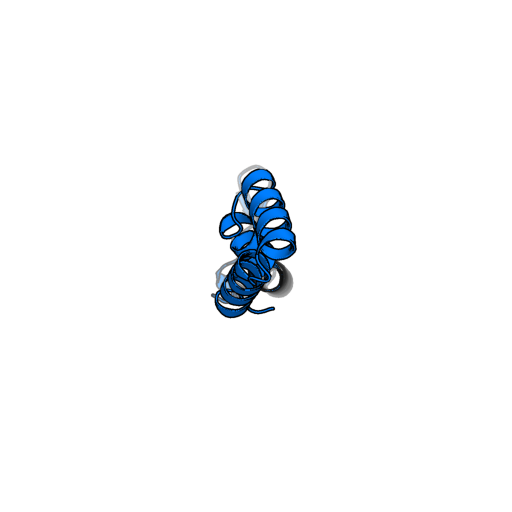 C C . LYS A 1 81 ? 2.093 -5.344 10.121 1.00 97.81 81 LYS A C 1
ATOM 643 O O . LYS A 1 81 ? 3.085 -5.361 9.393 1.00 97.81 81 LYS A O 1
ATOM 648 N N . GLU A 1 82 ? 1.697 -6.352 10.888 1.00 98.00 82 GLU A N 1
ATOM 649 C CA . GLU A 1 82 ? 2.299 -7.683 10.899 1.00 98.00 82 GLU A CA 1
ATOM 650 C C . GLU A 1 82 ? 2.019 -8.422 9.586 1.00 98.00 82 GLU A C 1
ATOM 652 O O . GLU A 1 82 ? 2.943 -8.964 8.984 1.00 98.00 82 GLU A O 1
ATOM 657 N N . ALA A 1 83 ? 0.783 -8.354 9.077 1.00 97.44 83 ALA A N 1
ATOM 658 C CA . ALA A 1 83 ? 0.416 -8.945 7.789 1.00 97.44 83 ALA A CA 1
ATOM 659 C C . ALA A 1 83 ? 1.131 -8.285 6.593 1.00 97.44 83 ALA A C 1
ATOM 661 O O . ALA A 1 83 ? 1.429 -8.954 5.604 1.00 97.44 83 ALA A O 1
ATOM 662 N N . TYR A 1 84 ? 1.415 -6.979 6.677 1.00 96.00 84 TYR A N 1
ATOM 663 C CA . TYR A 1 84 ? 2.054 -6.203 5.608 1.00 96.00 84 TYR A CA 1
ATOM 664 C C . TYR A 1 84 ? 3.248 -5.401 6.152 1.00 96.00 84 TYR A C 1
ATOM 666 O O . TYR A 1 84 ? 3.101 -4.199 6.418 1.00 96.00 84 TYR A O 1
ATOM 674 N N . PRO A 1 85 ? 4.419 -6.027 6.371 1.00 93.38 85 PRO A N 1
ATOM 675 C CA . PRO A 1 85 ? 5.610 -5.358 6.895 1.00 93.38 85 PRO A CA 1
ATOM 676 C C . PRO A 1 85 ? 6.169 -4.311 5.917 1.00 93.38 85 PRO A C 1
ATOM 678 O O . PRO A 1 85 ? 5.814 -4.287 4.740 1.00 93.38 85 PRO A O 1
ATOM 681 N N . LYS A 1 86 ? 7.002 -3.402 6.438 1.00 88.62 86 LYS A N 1
ATOM 682 C CA . LYS A 1 86 ? 7.705 -2.393 5.631 1.00 88.62 86 LYS A CA 1
ATOM 683 C C . LYS A 1 86 ? 8.995 -2.947 5.049 1.00 88.62 86 LYS A C 1
ATOM 685 O O . LYS A 1 86 ? 9.605 -3.79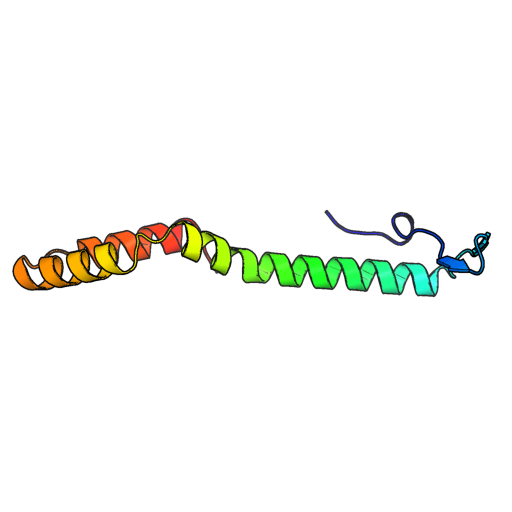3 5.738 1.00 88.62 86 LYS A O 1
#